Protein AF-A0A7S2M7D7-F1 (afdb_monomer_lite)

pLDDT: mean 79.47, std 11.15, range [44.72, 92.31]

Structure (mmCIF, N/CA/C/O backbone):
data_AF-A0A7S2M7D7-F1
#
_entry.id   AF-A0A7S2M7D7-F1
#
loop_
_atom_site.group_PDB
_atom_site.id
_atom_site.type_symbol
_atom_site.label_atom_id
_atom_site.label_alt_id
_atom_site.label_comp_id
_atom_site.label_asym_id
_atom_site.label_entity_id
_atom_site.label_seq_id
_atom_site.pdbx_PDB_ins_code
_atom_site.Cartn_x
_atom_site.Cartn_y
_atom_site.Cartn_z
_atom_site.occupancy
_atom_site.B_iso_or_equiv
_atom_site.auth_seq_id
_atom_site.auth_comp_id
_atom_site.auth_asym_id
_atom_site.auth_atom_id
_atom_site.pdbx_PDB_model_num
ATOM 1 N N . VAL A 1 1 ? 38.548 -6.943 -23.399 1.00 47.88 1 VAL A N 1
ATOM 2 C CA . VAL A 1 1 ? 38.109 -8.072 -22.544 1.00 47.88 1 VAL A CA 1
ATOM 3 C C . VAL A 1 1 ? 37.553 -7.541 -21.228 1.00 47.88 1 VAL A C 1
ATOM 5 O O . VAL A 1 1 ? 36.452 -7.928 -20.863 1.00 47.88 1 VAL A O 1
ATOM 8 N N . ASP A 1 2 ? 38.211 -6.555 -20.611 1.00 44.72 2 ASP A N 1
ATOM 9 C CA . ASP A 1 2 ? 37.757 -5.935 -19.353 1.00 44.72 2 ASP A CA 1
ATOM 10 C C . ASP A 1 2 ? 36.391 -5.227 -19.426 1.00 44.72 2 ASP A C 1
ATOM 12 O O . ASP A 1 2 ? 35.638 -5.237 -18.459 1.00 44.72 2 ASP A O 1
ATOM 16 N N . THR A 1 3 ? 36.000 -4.685 -20.582 1.00 47.44 3 THR A N 1
ATOM 17 C CA . THR A 1 3 ? 34.689 -4.036 -20.771 1.00 47.44 3 THR A CA 1
ATOM 18 C C . THR A 1 3 ? 33.512 -5.008 -20.895 1.00 47.44 3 THR A C 1
ATOM 20 O O . THR A 1 3 ? 32.415 -4.664 -20.474 1.00 47.44 3 THR A O 1
ATOM 23 N N . LEU A 1 4 ? 33.716 -6.225 -21.413 1.00 45.38 4 LEU A N 1
ATOM 24 C CA . LEU A 1 4 ? 32.667 -7.258 -21.497 1.00 45.38 4 LEU A CA 1
ATOM 25 C C . LEU A 1 4 ? 32.446 -7.958 -20.148 1.00 45.38 4 LEU A C 1
ATOM 27 O O . LEU A 1 4 ? 31.324 -8.333 -19.825 1.00 45.38 4 LEU A O 1
ATOM 31 N N . LEU A 1 5 ? 33.504 -8.089 -19.342 1.00 49.72 5 LEU A N 1
ATOM 32 C CA . LEU A 1 5 ? 33.406 -8.578 -17.964 1.00 49.72 5 LEU A CA 1
ATOM 33 C C . LEU A 1 5 ? 32.761 -7.535 -17.038 1.00 49.72 5 LEU A C 1
ATOM 35 O O . LEU A 1 5 ? 31.974 -7.902 -16.169 1.00 49.72 5 LEU A O 1
ATOM 39 N N . ALA A 1 6 ? 33.030 -6.242 -17.256 1.00 53.38 6 ALA A N 1
ATOM 40 C CA . ALA A 1 6 ? 32.358 -5.154 -16.543 1.00 53.38 6 ALA A CA 1
ATOM 41 C C . ALA A 1 6 ? 30.864 -5.044 -16.903 1.00 53.38 6 ALA A C 1
ATOM 43 O O . ALA A 1 6 ? 30.038 -4.813 -16.022 1.00 53.38 6 ALA A O 1
ATOM 44 N N . ASP A 1 7 ? 30.503 -5.255 -18.173 1.00 52.78 7 ASP A N 1
ATOM 45 C CA . ASP A 1 7 ? 29.106 -5.259 -18.626 1.00 52.78 7 ASP A CA 1
ATOM 46 C C . ASP A 1 7 ? 28.345 -6.500 -18.126 1.00 52.78 7 ASP A C 1
ATOM 48 O O . ASP A 1 7 ? 27.233 -6.382 -17.622 1.00 52.78 7 ASP A O 1
ATOM 52 N N . GLY A 1 8 ? 28.981 -7.679 -18.134 1.00 55.50 8 GLY A N 1
ATOM 53 C CA . GLY A 1 8 ? 28.429 -8.895 -17.524 1.00 55.50 8 GLY A CA 1
ATOM 54 C C . GLY A 1 8 ? 28.264 -8.790 -16.002 1.00 55.50 8 GLY A C 1
ATOM 55 O O . GLY A 1 8 ? 27.263 -9.251 -15.459 1.00 55.50 8 GLY A O 1
ATOM 56 N N . GLY A 1 9 ? 29.200 -8.126 -15.315 1.00 58.94 9 GLY A N 1
ATOM 57 C CA . GLY A 1 9 ? 29.095 -7.821 -13.886 1.00 58.94 9 GLY A CA 1
ATOM 58 C C . GLY A 1 9 ? 27.956 -6.850 -13.572 1.00 58.94 9 GLY A C 1
ATOM 59 O O . GLY A 1 9 ? 27.223 -7.060 -12.609 1.00 58.94 9 GLY A O 1
ATOM 60 N N . ASN A 1 10 ? 27.749 -5.836 -14.415 1.00 59.16 10 ASN A N 1
ATOM 61 C CA . ASN A 1 10 ? 26.610 -4.924 -14.301 1.00 59.16 10 ASN A CA 1
ATOM 62 C C . ASN A 1 10 ? 25.279 -5.603 -14.627 1.00 59.16 10 ASN A C 1
ATOM 64 O O . ASN A 1 10 ? 24.283 -5.289 -13.984 1.00 59.16 10 ASN A O 1
ATOM 68 N N . LEU A 1 11 ? 25.246 -6.538 -15.579 1.00 59.62 11 LEU A N 1
ATOM 69 C CA . LEU A 1 11 ? 24.042 -7.295 -15.915 1.00 59.62 11 LEU A CA 1
ATOM 70 C C . LEU A 1 11 ? 23.652 -8.246 -14.776 1.00 59.62 11 LEU A C 1
ATOM 72 O O . LEU A 1 11 ? 22.500 -8.246 -14.359 1.00 59.62 11 LEU A O 1
ATOM 76 N N . ALA A 1 12 ? 24.619 -8.972 -14.207 1.00 61.66 12 ALA A N 1
ATOM 77 C CA . ALA A 1 12 ? 24.399 -9.821 -13.037 1.00 61.66 12 ALA A CA 1
ATOM 78 C C . ALA A 1 12 ? 24.019 -8.998 -11.792 1.00 61.66 12 ALA A C 1
ATOM 80 O O . ALA A 1 12 ? 23.155 -9.401 -11.016 1.00 61.66 12 ALA A O 1
ATOM 81 N N . ALA A 1 13 ? 24.613 -7.813 -11.609 1.00 65.06 13 ALA A N 1
ATOM 82 C CA . ALA A 1 13 ? 24.231 -6.889 -10.542 1.00 65.06 13 ALA A CA 1
ATOM 83 C C . ALA A 1 13 ? 22.829 -6.295 -10.761 1.00 65.06 13 ALA A C 1
ATOM 85 O O . ALA A 1 13 ? 22.082 -6.128 -9.798 1.00 65.06 13 ALA A O 1
ATOM 86 N N . ALA A 1 14 ? 22.451 -6.006 -12.008 1.00 64.62 14 ALA A N 1
ATOM 87 C CA . ALA A 1 14 ? 21.115 -5.542 -12.367 1.00 64.62 14 ALA A CA 1
ATOM 88 C C . ALA A 1 14 ? 20.066 -6.649 -12.193 1.00 64.62 14 ALA A C 1
ATOM 90 O O . ALA A 1 14 ? 18.984 -6.370 -11.689 1.00 64.62 14 ALA A O 1
ATOM 91 N N . GLU A 1 15 ? 20.390 -7.898 -12.531 1.00 69.38 15 GLU A N 1
ATOM 92 C CA . GLU A 1 15 ? 19.536 -9.072 -12.325 1.00 69.38 15 GLU A CA 1
ATOM 93 C C . GLU A 1 15 ? 19.357 -9.382 -10.831 1.00 69.38 15 GLU A C 1
ATOM 95 O O . GLU A 1 15 ? 18.232 -9.534 -10.359 1.00 69.38 15 GLU A O 1
ATOM 100 N N . ALA A 1 16 ? 20.441 -9.361 -10.049 1.00 72.25 16 ALA A N 1
ATOM 101 C CA . ALA A 1 16 ? 20.382 -9.505 -8.594 1.00 72.25 16 ALA A CA 1
ATOM 102 C C . ALA A 1 16 ? 19.630 -8.340 -7.924 1.00 72.25 16 ALA A C 1
ATOM 104 O O . ALA A 1 16 ? 18.893 -8.541 -6.955 1.00 72.25 16 ALA A O 1
ATOM 105 N N . GLY A 1 17 ? 19.795 -7.121 -8.446 1.00 70.75 17 GLY A N 1
ATOM 106 C CA . GLY A 1 17 ? 19.044 -5.939 -8.034 1.00 70.75 17 GLY A CA 1
ATOM 107 C C . GLY A 1 17 ? 17.554 -6.083 -8.333 1.00 70.75 17 GLY A C 1
ATOM 108 O O . GLY A 1 17 ? 16.736 -5.841 -7.452 1.00 70.75 17 GLY A O 1
ATOM 109 N N . LEU A 1 18 ? 17.197 -6.552 -9.530 1.00 71.94 18 LEU A N 1
ATOM 110 C CA . LEU A 1 18 ? 15.814 -6.789 -9.933 1.00 71.94 18 LEU A CA 1
ATOM 111 C C . LEU A 1 18 ? 15.164 -7.881 -9.079 1.00 71.94 18 LEU A C 1
ATOM 113 O O . LEU A 1 18 ? 14.076 -7.662 -8.556 1.00 71.94 18 LEU A O 1
ATOM 117 N N . HIS A 1 19 ? 15.852 -9.004 -8.861 1.00 76.88 19 HIS A N 1
ATOM 118 C CA . HIS A 1 19 ? 15.374 -10.083 -7.998 1.00 76.88 19 HIS A CA 1
ATOM 119 C C . HIS A 1 19 ? 15.136 -9.598 -6.562 1.00 76.88 19 HIS A C 1
ATOM 121 O O . HIS A 1 19 ? 14.099 -9.888 -5.974 1.00 76.88 19 HIS A O 1
ATOM 127 N N . ARG A 1 20 ? 16.047 -8.789 -6.002 1.00 72.06 20 ARG A N 1
ATOM 128 C CA . ARG A 1 20 ? 15.847 -8.155 -4.687 1.00 72.06 20 ARG A CA 1
ATOM 129 C C . ARG A 1 20 ? 14.630 -7.244 -4.652 1.00 72.06 20 ARG A C 1
ATOM 131 O O . ARG A 1 20 ? 13.932 -7.228 -3.648 1.00 72.06 20 ARG A O 1
ATOM 138 N N . VAL A 1 21 ? 14.385 -6.486 -5.716 1.00 75.25 21 VAL A N 1
ATOM 139 C CA . VAL A 1 21 ? 13.236 -5.577 -5.779 1.00 75.25 21 VAL A CA 1
ATOM 140 C C . VAL A 1 21 ? 11.927 -6.361 -5.907 1.00 75.25 21 VAL A C 1
ATOM 142 O O . VAL A 1 21 ? 10.942 -5.979 -5.286 1.00 75.25 21 VAL A O 1
ATOM 145 N N . VAL A 1 22 ? 11.916 -7.464 -6.662 1.00 77.81 22 VAL A N 1
ATOM 146 C CA . VAL A 1 22 ? 10.760 -8.372 -6.750 1.00 77.81 22 VAL A CA 1
ATOM 147 C C . VAL A 1 22 ? 10.470 -9.000 -5.388 1.00 77.81 22 VAL A C 1
ATOM 149 O O . VAL A 1 22 ? 9.357 -8.869 -4.901 1.00 77.81 22 VAL A O 1
ATOM 152 N N . LEU A 1 23 ? 11.483 -9.552 -4.715 1.00 78.81 23 LEU A N 1
ATOM 153 C CA . LEU A 1 23 ? 11.317 -10.090 -3.361 1.00 78.81 23 LEU A CA 1
ATOM 154 C C . LEU A 1 23 ? 10.808 -9.034 -2.370 1.00 78.81 23 LEU A C 1
ATOM 156 O O . LEU A 1 23 ? 9.937 -9.316 -1.557 1.00 78.81 23 LEU A O 1
ATOM 160 N N . LEU A 1 24 ? 11.331 -7.807 -2.448 1.00 76.75 24 LEU A N 1
ATOM 161 C CA . LEU A 1 24 ? 10.882 -6.701 -1.605 1.00 76.75 24 LEU A CA 1
ATOM 162 C C . LEU A 1 24 ? 9.413 -6.342 -1.878 1.00 76.75 24 LEU A C 1
ATOM 164 O O . LEU A 1 24 ? 8.687 -6.012 -0.947 1.00 76.75 24 LEU A O 1
ATOM 168 N N . LYS A 1 25 ? 8.981 -6.390 -3.145 1.00 78.19 25 LYS A N 1
ATOM 169 C CA . LYS A 1 25 ? 7.589 -6.155 -3.540 1.00 78.19 25 LYS A CA 1
ATOM 170 C C . LYS A 1 25 ? 6.673 -7.224 -2.957 1.00 78.19 25 LYS A C 1
ATOM 172 O O . LYS A 1 25 ? 5.670 -6.849 -2.362 1.00 78.19 25 LYS A O 1
ATOM 177 N N . ASP A 1 26 ? 7.043 -8.495 -3.091 1.00 82.94 26 ASP A N 1
ATOM 178 C CA . ASP A 1 26 ? 6.250 -9.622 -2.595 1.00 82.94 26 ASP A CA 1
ATOM 179 C C . ASP A 1 26 ? 6.092 -9.540 -1.071 1.00 82.94 26 ASP A C 1
ATOM 181 O O . ASP A 1 26 ? 4.972 -9.511 -0.575 1.00 82.94 26 ASP A O 1
ATOM 185 N N . SER A 1 27 ? 7.189 -9.335 -0.329 1.00 81.25 27 SER A N 1
ATOM 186 C CA . SER A 1 27 ? 7.119 -9.146 1.129 1.00 81.25 27 SER A CA 1
ATOM 187 C C . SER A 1 27 ? 6.284 -7.932 1.542 1.00 81.25 27 SER A C 1
ATOM 189 O O . SER A 1 27 ? 5.636 -7.953 2.583 1.00 81.25 27 SER A O 1
ATOM 191 N N . LEU A 1 28 ? 6.298 -6.857 0.750 1.00 78.50 28 LEU A N 1
ATOM 192 C CA . LEU A 1 28 ? 5.509 -5.664 1.045 1.00 78.50 28 LEU A CA 1
ATOM 193 C C . LEU A 1 28 ? 4.019 -5.867 0.736 1.00 78.50 28 LEU A C 1
ATOM 195 O O . LEU A 1 28 ? 3.177 -5.275 1.403 1.00 78.50 28 LEU A O 1
ATOM 199 N N . SER A 1 29 ? 3.695 -6.697 -0.257 1.00 81.50 29 SER A N 1
ATOM 200 C CA . SER A 1 29 ? 2.324 -7.122 -0.543 1.00 81.50 29 SER A CA 1
ATOM 201 C C . SER A 1 29 ? 1.786 -8.049 0.544 1.00 81.50 29 SER A C 1
ATOM 203 O O . SER A 1 29 ? 0.661 -7.849 0.987 1.00 81.50 29 SER A O 1
ATOM 205 N N . ASP A 1 30 ? 2.592 -8.994 1.028 1.00 85.44 30 ASP A N 1
ATOM 206 C CA . ASP A 1 30 ? 2.214 -9.848 2.160 1.00 85.44 30 ASP A CA 1
ATOM 207 C C . ASP A 1 30 ? 1.968 -9.006 3.422 1.00 85.44 30 ASP A C 1
ATOM 209 O O . ASP A 1 30 ? 0.951 -9.159 4.093 1.00 85.44 30 ASP A O 1
ATOM 213 N N . PHE A 1 31 ? 2.840 -8.030 3.690 1.00 81.69 31 PHE A N 1
ATOM 214 C CA . PHE A 1 31 ? 2.673 -7.089 4.798 1.00 81.69 31 PHE A CA 1
ATOM 215 C C . PHE A 1 31 ? 1.422 -6.202 4.663 1.00 81.69 31 PHE A C 1
ATOM 217 O O . PHE A 1 31 ? 0.767 -5.902 5.659 1.00 81.69 31 PHE A O 1
ATOM 224 N N . GLU A 1 32 ? 1.066 -5.777 3.445 1.00 81.50 32 GLU A N 1
ATOM 225 C CA . GLU A 1 32 ? -0.179 -5.037 3.188 1.00 81.50 32 GLU A CA 1
ATOM 226 C C . GLU A 1 32 ? -1.409 -5.879 3.549 1.00 81.50 32 GLU A C 1
ATOM 228 O O . GLU A 1 32 ? -2.330 -5.360 4.182 1.00 81.50 32 GLU A O 1
ATOM 233 N N . LEU A 1 33 ? -1.415 -7.161 3.168 1.00 87.31 33 LEU A N 1
ATOM 234 C CA . LEU A 1 33 ? -2.498 -8.088 3.500 1.00 87.31 33 LEU A CA 1
A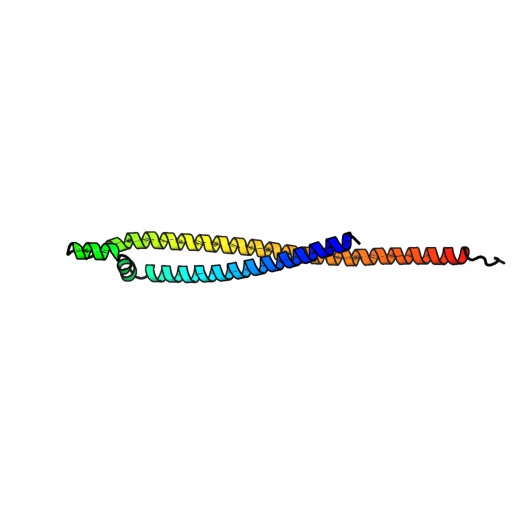TOM 235 C C . LEU A 1 33 ? -2.607 -8.283 5.014 1.00 87.31 33 LEU A C 1
ATOM 237 O O . LEU A 1 33 ? -3.695 -8.142 5.564 1.00 87.31 33 LEU A O 1
ATOM 241 N N . GLU A 1 34 ? -1.482 -8.511 5.695 1.00 88.19 34 GLU A N 1
ATOM 242 C CA . GLU A 1 34 ? -1.455 -8.662 7.154 1.00 88.19 34 GLU A CA 1
ATOM 243 C C . GLU A 1 34 ? -1.965 -7.412 7.886 1.00 88.19 34 GLU A C 1
ATOM 245 O O . GLU A 1 34 ? -2.749 -7.531 8.828 1.00 88.19 34 GLU A O 1
ATOM 250 N N . ILE A 1 35 ? -1.561 -6.205 7.463 1.00 85.50 35 ILE A N 1
ATOM 251 C CA . ILE A 1 35 ? -2.076 -4.960 8.057 1.00 85.50 35 ILE A CA 1
ATOM 252 C C . ILE A 1 35 ? -3.572 -4.816 7.794 1.00 85.50 35 ILE A C 1
ATOM 254 O O . ILE A 1 35 ? -4.298 -4.411 8.699 1.00 85.50 35 ILE A O 1
ATOM 258 N N . SER A 1 36 ? -4.033 -5.128 6.581 1.00 87.38 36 SER A N 1
ATOM 259 C CA . SER A 1 36 ? -5.455 -5.046 6.244 1.00 87.38 36 SER A CA 1
ATOM 260 C C . SER A 1 36 ? -6.285 -5.980 7.125 1.00 87.38 36 SER A C 1
ATOM 262 O O . SER A 1 36 ? -7.290 -5.552 7.686 1.00 87.38 36 SER A O 1
ATOM 264 N N . ASP A 1 37 ? -5.833 -7.221 7.312 1.00 90.06 37 ASP A N 1
ATOM 265 C CA . ASP A 1 37 ? -6.494 -8.191 8.187 1.00 90.06 37 ASP A CA 1
ATOM 266 C C . ASP A 1 37 ? -6.508 -7.711 9.648 1.00 90.06 37 ASP A C 1
ATOM 268 O O . ASP A 1 37 ? -7.512 -7.850 10.348 1.00 90.06 37 ASP A O 1
ATOM 272 N N . LEU A 1 38 ? -5.407 -7.116 10.116 1.00 88.00 38 LEU A N 1
ATOM 273 C CA . LEU A 1 38 ? -5.298 -6.558 11.464 1.00 88.00 38 LEU A CA 1
ATOM 274 C C . LEU A 1 38 ? -6.265 -5.377 11.652 1.00 88.00 38 LEU A C 1
ATOM 276 O O . LEU A 1 38 ? -6.966 -5.313 12.663 1.00 88.00 38 LEU A O 1
ATOM 280 N N . MET A 1 39 ? -6.343 -4.468 10.678 1.00 89.50 39 MET A N 1
ATOM 281 C CA . MET A 1 39 ? -7.291 -3.351 10.696 1.00 89.50 39 MET A CA 1
ATOM 282 C C . MET A 1 39 ? -8.738 -3.844 10.763 1.00 89.50 39 MET A C 1
ATOM 284 O O . MET A 1 39 ? -9.496 -3.367 11.606 1.00 89.50 39 MET A O 1
ATOM 288 N N . ASP A 1 40 ? -9.095 -4.856 9.969 1.00 90.75 40 ASP A N 1
ATOM 289 C CA . ASP A 1 40 ? -10.426 -5.469 10.002 1.00 90.75 40 ASP A CA 1
ATOM 290 C C . ASP A 1 40 ? -10.736 -6.096 11.371 1.00 90.75 40 ASP A C 1
ATOM 292 O O . ASP A 1 40 ? -11.870 -6.032 11.849 1.00 90.75 40 ASP A O 1
ATOM 296 N N . MET A 1 41 ? -9.746 -6.705 12.030 1.00 89.12 41 MET A N 1
ATOM 297 C CA . MET A 1 41 ? -9.918 -7.241 13.384 1.00 89.12 41 MET A CA 1
ATOM 298 C C . MET A 1 41 ? -10.122 -6.134 14.421 1.00 89.12 41 MET A C 1
ATOM 300 O O . MET A 1 41 ? -11.001 -6.274 15.269 1.00 89.12 41 MET A O 1
ATOM 304 N N . ILE A 1 42 ? -9.351 -5.043 14.356 1.00 88.56 42 ILE A N 1
ATOM 305 C CA . ILE A 1 42 ? -9.531 -3.889 15.252 1.00 88.56 42 ILE A CA 1
ATOM 306 C C . ILE A 1 42 ? -10.910 -3.264 15.043 1.00 88.56 42 ILE A C 1
ATOM 308 O O . ILE A 1 42 ? -11.588 -2.966 16.023 1.00 88.56 42 ILE A O 1
ATOM 312 N N . GLN A 1 43 ? -11.355 -3.126 13.792 1.00 91.62 43 GLN A N 1
ATOM 313 C CA . GLN A 1 43 ? -12.671 -2.577 13.479 1.00 91.62 43 GLN A CA 1
ATOM 314 C C . GLN A 1 43 ? -13.793 -3.424 14.089 1.00 91.62 43 GLN A C 1
ATOM 316 O O . 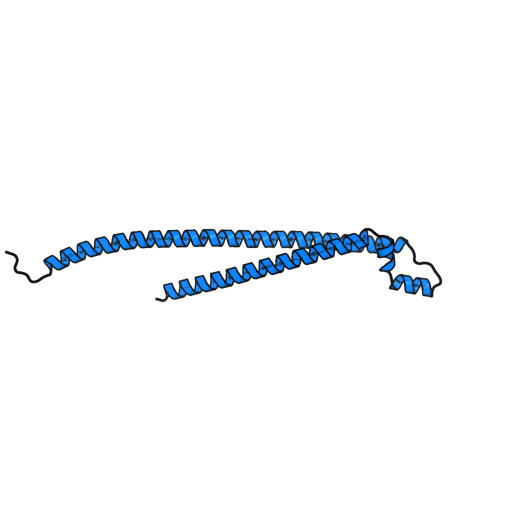GLN A 1 43 ? -14.691 -2.885 14.722 1.00 91.62 43 GLN A O 1
ATOM 321 N N . ARG A 1 44 ? -13.703 -4.757 14.001 1.00 91.44 44 ARG A N 1
ATOM 322 C CA . ARG A 1 44 ? -14.691 -5.654 14.629 1.00 91.44 44 ARG A CA 1
ATOM 323 C C . ARG A 1 44 ? -14.781 -5.484 16.144 1.00 91.44 44 ARG A C 1
ATOM 325 O O . ARG A 1 44 ? -15.868 -5.609 16.692 1.00 91.44 44 ARG A O 1
ATOM 332 N N . VAL A 1 45 ? -13.651 -5.234 16.808 1.00 89.75 45 VAL A N 1
ATOM 333 C CA . VAL A 1 45 ? -13.619 -4.978 18.256 1.00 89.75 45 VAL A CA 1
ATOM 334 C C . VAL A 1 45 ? -14.226 -3.611 18.575 1.00 89.75 45 VAL A C 1
ATOM 336 O O . VAL A 1 45 ? -14.994 -3.507 19.525 1.00 89.75 45 VAL A O 1
ATOM 339 N N . LEU A 1 46 ? -13.926 -2.585 17.771 1.00 90.19 46 LEU A N 1
ATOM 340 C CA . LEU A 1 46 ? -14.524 -1.250 17.896 1.00 90.19 46 LEU A CA 1
ATOM 341 C C . LEU A 1 46 ? -16.048 -1.262 17.686 1.00 90.19 46 LEU A C 1
ATOM 343 O O . LEU A 1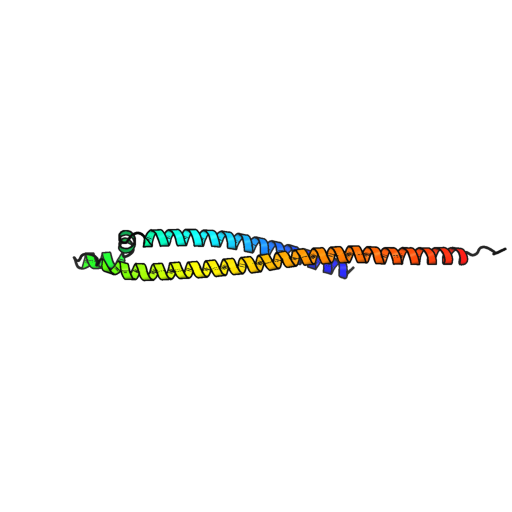 46 ? -16.753 -0.477 18.308 1.00 90.19 46 LEU A O 1
ATOM 347 N N . ASP A 1 47 ? -16.572 -2.174 16.864 1.00 90.94 47 ASP A N 1
ATOM 348 C CA . ASP A 1 47 ? -18.011 -2.272 16.587 1.00 90.94 47 ASP A CA 1
ATOM 349 C C . ASP A 1 47 ? -18.839 -2.818 17.782 1.00 90.94 47 ASP A C 1
ATOM 351 O O . ASP A 1 47 ? -20.072 -2.757 17.751 1.00 90.94 47 ASP A O 1
ATOM 355 N N . SER A 1 48 ? -18.200 -3.367 18.828 1.00 91.00 48 SER A N 1
ATOM 356 C CA . SER A 1 48 ? -18.865 -3.979 19.991 1.00 91.00 48 SER A CA 1
ATOM 357 C C . SER A 1 48 ? -18.363 -3.390 21.312 1.00 91.00 48 SER A C 1
ATOM 359 O O . SER A 1 48 ? -17.287 -3.730 21.804 1.00 91.00 48 SER A O 1
ATOM 361 N N . GLU A 1 49 ? -19.203 -2.579 21.965 1.00 85.62 49 GLU A N 1
ATOM 362 C CA . GLU A 1 49 ? -18.949 -2.078 23.329 1.00 85.62 49 GLU A CA 1
ATOM 363 C C . GLU A 1 49 ? -18.674 -3.221 24.322 1.00 85.62 49 GLU A C 1
ATOM 365 O O . GLU A 1 49 ? -17.820 -3.113 25.203 1.00 85.62 49 GLU A O 1
ATOM 370 N N . GLN A 1 50 ? -19.369 -4.352 24.159 1.00 86.38 50 GLN A N 1
ATOM 371 C CA . GLN A 1 50 ? -19.203 -5.538 24.998 1.00 86.38 50 GLN A CA 1
ATOM 372 C C . GLN A 1 50 ? -17.799 -6.145 24.847 1.00 86.38 50 GLN A C 1
ATOM 374 O O . GLN A 1 50 ? -17.187 -6.513 25.849 1.00 86.38 50 GLN A O 1
ATOM 379 N N . ASP A 1 51 ? -17.277 -6.207 23.620 1.00 89.00 51 ASP A N 1
ATOM 380 C CA . ASP A 1 51 ? -15.953 -6.769 23.336 1.00 89.00 51 ASP A CA 1
ATOM 381 C C . ASP A 1 51 ? -14.864 -5.866 23.926 1.00 89.00 51 ASP A C 1
ATOM 383 O O . ASP A 1 51 ? -13.913 -6.356 24.535 1.00 89.00 51 ASP A O 1
ATOM 387 N N . MET A 1 52 ? -15.037 -4.542 23.832 1.00 88.56 52 MET A N 1
ATOM 388 C CA . MET A 1 52 ? -14.131 -3.570 24.451 1.00 88.56 52 MET A CA 1
ATOM 389 C C . MET A 1 52 ? -14.102 -3.689 25.978 1.00 88.56 52 MET A C 1
ATOM 391 O O . MET A 1 52 ? -13.030 -3.646 26.586 1.00 88.56 52 MET A O 1
ATOM 395 N N . LEU A 1 53 ? -15.258 -3.894 26.613 1.00 86.19 53 LEU A N 1
ATOM 396 C CA . LEU A 1 53 ? -15.333 -4.120 28.058 1.00 86.19 53 LEU A CA 1
ATOM 397 C C . LEU A 1 53 ? -14.697 -5.452 28.471 1.00 86.19 53 LEU A C 1
ATOM 399 O O . LEU A 1 53 ? -14.059 -5.527 29.523 1.00 86.19 53 LEU A O 1
ATOM 403 N N . ASP A 1 54 ? -14.821 -6.492 27.648 1.00 87.06 54 ASP A N 1
ATOM 404 C CA . ASP A 1 54 ? -14.219 -7.798 27.918 1.00 87.06 54 ASP A CA 1
ATOM 405 C C . ASP A 1 54 ? -12.681 -7.777 27.821 1.00 87.06 54 ASP A C 1
ATOM 407 O O . ASP A 1 54 ? -12.013 -8.565 28.501 1.00 87.06 54 ASP A O 1
ATOM 411 N N . LEU A 1 55 ? -12.092 -6.829 27.078 1.00 85.56 55 LEU A N 1
ATOM 412 C CA . LEU A 1 55 ? -10.640 -6.592 27.077 1.00 85.56 55 LEU A CA 1
ATOM 413 C C . LEU A 1 55 ? -10.115 -6.088 28.432 1.00 85.56 55 LEU A C 1
ATOM 415 O O . LEU A 1 55 ? -8.943 -6.298 28.763 1.00 85.56 55 LEU A O 1
ATOM 419 N N . LEU A 1 56 ? -10.962 -5.462 29.254 1.00 85.88 56 LEU A N 1
ATOM 420 C CA . LEU A 1 56 ? -10.594 -4.867 30.543 1.00 85.88 56 LEU A CA 1
ATOM 421 C C . LEU A 1 56 ? -10.492 -5.904 31.677 1.00 85.88 56 LEU A C 1
ATOM 423 O O . LEU A 1 56 ? -11.026 -5.728 32.775 1.00 85.88 56 LEU A O 1
ATOM 427 N N . LEU A 1 57 ? -9.730 -6.975 31.452 1.00 86.31 57 LEU A N 1
ATOM 428 C CA . LEU A 1 57 ? -9.551 -8.088 32.394 1.00 86.31 57 LEU A CA 1
ATOM 429 C C . LEU A 1 57 ? -9.004 -7.637 33.759 1.00 86.31 57 LEU A C 1
ATOM 431 O O . LEU A 1 57 ? -9.447 -8.115 34.805 1.00 86.31 57 LEU A O 1
ATOM 435 N N . ALA A 1 58 ? -8.060 -6.691 33.762 1.00 85.12 58 ALA A N 1
ATOM 436 C CA . ALA A 1 58 ? -7.472 -6.165 34.993 1.00 85.12 58 ALA A CA 1
ATOM 437 C C . ALA A 1 58 ? -8.469 -5.310 35.792 1.00 85.12 58 ALA A C 1
ATOM 439 O O . ALA A 1 58 ? -8.576 -5.470 37.009 1.00 85.12 58 ALA A O 1
ATOM 440 N N . ALA A 1 59 ? -9.219 -4.430 35.121 1.00 84.56 59 ALA A N 1
ATOM 441 C CA . ALA A 1 59 ? -10.230 -3.598 35.770 1.00 84.56 59 ALA A CA 1
ATOM 442 C C . ALA A 1 59 ? -11.391 -4.453 36.295 1.00 84.56 59 ALA A C 1
ATOM 444 O O . ALA A 1 59 ? -11.853 -4.244 37.416 1.00 84.56 59 ALA A O 1
ATOM 445 N N . ARG A 1 60 ? -11.787 -5.488 35.545 1.00 86.00 60 ARG A N 1
ATOM 446 C CA . ARG A 1 60 ? -12.786 -6.472 35.973 1.00 86.00 60 ARG A CA 1
ATOM 447 C C . ARG A 1 60 ? -12.355 -7.212 37.236 1.00 86.00 60 ARG A C 1
ATOM 449 O O . ARG A 1 60 ? -13.116 -7.249 38.198 1.00 86.00 60 ARG A O 1
ATOM 456 N N . ALA A 1 61 ? -11.128 -7.731 37.274 1.00 85.69 61 ALA A N 1
ATOM 457 C CA . ALA A 1 61 ? -10.597 -8.400 38.462 1.00 85.69 61 ALA A CA 1
ATOM 458 C C . ALA A 1 61 ? -10.557 -7.466 39.689 1.00 85.69 61 ALA A C 1
ATOM 460 O O . ALA A 1 61 ? -10.819 -7.890 40.814 1.00 85.69 61 ALA A O 1
ATOM 461 N N . GLN A 1 62 ? -10.261 -6.179 39.483 1.00 85.00 62 GLN A N 1
ATOM 462 C CA . GLN A 1 62 ? -10.271 -5.184 40.556 1.00 85.00 62 GLN A CA 1
ATOM 463 C C . GLN A 1 62 ? -11.679 -4.807 41.030 1.00 85.00 62 GLN A C 1
ATOM 465 O O . GLN A 1 62 ? -11.853 -4.563 42.224 1.00 85.00 62 GLN A O 1
ATOM 470 N N . ALA A 1 63 ? -12.661 -4.737 40.132 1.00 84.50 63 ALA A N 1
ATOM 471 C CA . ALA A 1 63 ? -14.056 -4.485 40.482 1.00 84.50 63 ALA A CA 1
ATOM 472 C C . ALA A 1 63 ? -14.634 -5.666 41.279 1.00 84.50 63 ALA A C 1
ATOM 474 O O . ALA A 1 63 ? -15.206 -5.471 42.352 1.00 84.50 63 ALA A O 1
ATOM 475 N N . GLU A 1 64 ? -14.359 -6.899 40.837 1.00 85.44 64 GLU A N 1
ATOM 476 C CA . GLU A 1 64 ? -14.740 -8.126 41.547 1.00 85.44 64 GLU A CA 1
ATOM 477 C C . GLU A 1 64 ? -14.118 -8.187 42.954 1.00 85.44 64 GLU A C 1
ATOM 479 O O . GLU A 1 64 ? -14.814 -8.501 43.920 1.00 85.44 64 GLU A O 1
ATOM 484 N N . ALA A 1 65 ? -12.845 -7.801 43.108 1.00 87.38 65 ALA A N 1
ATOM 485 C CA . ALA A 1 65 ? -12.182 -7.734 44.415 1.00 87.38 65 ALA A CA 1
ATOM 486 C C . ALA A 1 65 ? -12.790 -6.683 45.368 1.00 87.38 65 ALA A C 1
ATOM 488 O O . ALA A 1 65 ? -12.687 -6.830 46.587 1.00 87.38 65 ALA A O 1
ATOM 489 N N . ARG A 1 66 ? -13.420 -5.631 44.830 1.00 86.44 66 ARG A N 1
ATOM 490 C CA . ARG A 1 66 ? -14.119 -4.584 45.598 1.00 86.44 66 ARG A CA 1
ATOM 491 C C . ARG A 1 66 ? -15.609 -4.882 45.807 1.00 86.44 66 ARG A C 1
ATOM 493 O O . ARG A 1 66 ? -16.256 -4.178 46.576 1.00 86.44 66 ARG A O 1
ATOM 500 N N . GLY A 1 67 ? -16.147 -5.927 45.172 1.00 84.00 67 GLY A N 1
ATOM 501 C CA . GLY A 1 67 ? -17.580 -6.236 45.177 1.00 84.00 67 GLY A CA 1
ATOM 502 C C . GLY A 1 67 ? -18.421 -5.274 44.328 1.00 84.00 67 GLY A C 1
ATOM 503 O O . GLY A 1 67 ? -19.634 -5.190 44.515 1.00 84.00 67 GLY A O 1
ATOM 504 N N . GLU A 1 68 ? -17.788 -4.545 43.411 1.00 85.31 68 GLU A N 1
ATOM 505 C CA . GLU A 1 68 ? -18.415 -3.554 42.537 1.00 85.31 68 GLU A CA 1
ATOM 506 C C . GLU A 1 68 ? -18.593 -4.117 41.119 1.00 85.31 68 GLU A C 1
ATOM 508 O O . GLU A 1 68 ? -17.931 -5.075 40.713 1.00 85.31 68 GLU A O 1
ATOM 513 N N . ARG A 1 69 ? -19.519 -3.535 40.348 1.00 77.81 69 ARG A N 1
ATOM 514 C CA . ARG A 1 69 ? -19.649 -3.840 38.915 1.00 77.81 69 ARG A CA 1
ATOM 515 C C . ARG A 1 69 ? -18.624 -3.024 38.132 1.00 77.81 69 ARG A C 1
ATOM 517 O O . ARG A 1 69 ? -18.311 -1.908 38.532 1.00 77.81 69 ARG A O 1
ATOM 524 N N . LEU A 1 70 ? -18.130 -3.584 37.026 1.00 80.25 70 LEU A N 1
ATOM 525 C CA . LEU A 1 70 ? -17.239 -2.870 36.113 1.00 80.25 70 LEU A CA 1
ATOM 526 C C . LEU A 1 70 ? -17.929 -1.589 35.630 1.00 80.25 70 LEU A C 1
ATOM 528 O O . LEU A 1 70 ? -19.085 -1.634 35.203 1.00 80.25 70 LEU A O 1
ATOM 532 N N . ASP A 1 71 ? -17.217 -0.469 35.714 1.00 80.88 71 ASP A N 1
ATOM 533 C CA . ASP A 1 71 ? -17.688 0.796 35.168 1.00 80.88 71 ASP A CA 1
ATOM 534 C C . ASP A 1 71 ? -17.739 0.694 33.644 1.00 80.88 71 ASP A C 1
ATOM 536 O O . ASP A 1 71 ? -16.727 0.464 32.980 1.00 80.88 71 ASP A O 1
ATOM 540 N N . THR A 1 72 ? -18.944 0.830 33.097 1.00 78.38 72 THR A N 1
ATOM 541 C CA . THR A 1 72 ? -19.186 0.730 31.661 1.00 78.38 72 THR A CA 1
ATOM 542 C C . THR A 1 72 ? -18.520 1.885 30.918 1.00 78.38 72 THR A C 1
ATOM 544 O O . THR A 1 72 ? -18.153 1.697 29.774 1.00 78.38 72 THR A O 1
ATOM 547 N N . SER A 1 73 ? -18.263 3.036 31.550 1.00 82.06 73 SER A N 1
ATOM 548 C CA . SER A 1 73 ? -17.592 4.180 30.903 1.00 82.06 73 SER A CA 1
ATOM 549 C C . SER A 1 73 ? -16.109 3.956 30.579 1.00 82.06 73 SER A C 1
ATOM 551 O O . SER A 1 73 ? -15.507 4.747 29.861 1.00 82.06 73 SER A O 1
ATOM 553 N N . LEU A 1 74 ? -15.505 2.865 31.065 1.00 80.62 74 LEU A N 1
ATOM 554 C CA . LEU A 1 74 ? -14.120 2.519 30.736 1.00 80.62 74 LEU A CA 1
ATOM 555 C C . LEU A 1 74 ? -13.944 2.088 29.269 1.00 80.62 74 LEU A C 1
ATOM 557 O O . LEU A 1 74 ? -12.809 2.060 28.792 1.00 80.62 74 LEU A O 1
ATOM 561 N N . HIS A 1 75 ? -15.027 1.751 28.554 1.00 84.56 75 HIS A N 1
ATOM 562 C CA . HIS A 1 75 ? -14.933 1.427 27.128 1.00 84.56 75 HIS A CA 1
ATOM 563 C C . HIS A 1 75 ? -14.523 2.640 26.281 1.00 84.56 75 HIS A C 1
ATOM 565 O O . HIS A 1 75 ? -13.734 2.449 25.365 1.00 84.56 75 HIS A O 1
ATOM 571 N N . ASP A 1 76 ? -14.933 3.865 26.637 1.00 86.00 76 ASP A N 1
ATOM 572 C CA . ASP A 1 76 ? -14.586 5.105 25.920 1.00 86.00 76 ASP A CA 1
ATOM 573 C C . ASP A 1 76 ? -13.059 5.304 25.794 1.00 86.00 76 ASP A C 1
ATOM 575 O O . ASP A 1 76 ? -12.545 5.774 24.777 1.00 86.00 76 ASP A O 1
ATOM 579 N N . GLU A 1 77 ? -12.297 4.951 26.838 1.00 84.81 77 GLU A N 1
ATOM 580 C CA . GLU A 1 77 ? -10.832 5.063 26.823 1.00 84.81 77 GLU A CA 1
ATOM 581 C C . GLU A 1 77 ? -10.203 4.014 25.894 1.00 84.81 77 GLU A C 1
ATOM 583 O O . GLU A 1 77 ? -9.267 4.316 25.146 1.00 84.81 77 GLU A O 1
ATOM 588 N N . VAL A 1 78 ? -10.739 2.790 25.917 1.0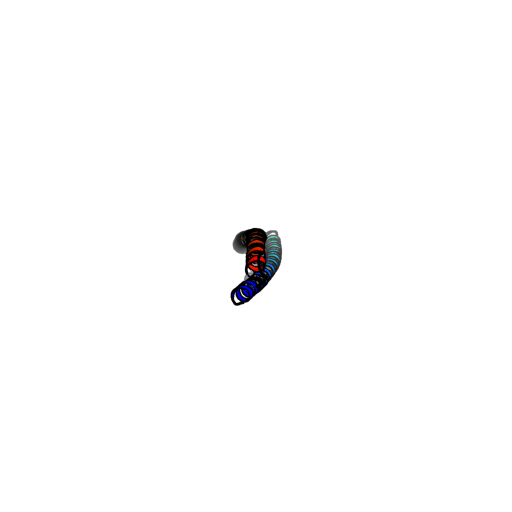0 87.00 78 VAL A N 1
ATOM 589 C CA . VAL A 1 78 ? -10.307 1.695 25.038 1.00 87.00 78 VAL A CA 1
ATOM 590 C C . VAL A 1 78 ? -10.634 2.019 23.582 1.00 87.00 78 VAL A C 1
ATOM 592 O O . VAL A 1 78 ? -9.773 1.840 22.722 1.00 87.00 78 VAL A O 1
ATOM 595 N N . GLU A 1 79 ? -11.827 2.550 23.318 1.00 89.88 79 GLU A N 1
ATOM 596 C CA . GLU A 1 79 ? -12.276 3.007 22.003 1.00 89.88 79 GLU A CA 1
ATOM 597 C C . GLU A 1 79 ? -11.311 4.055 21.444 1.00 89.88 79 GLU A C 1
ATOM 599 O O . GLU A 1 79 ? -10.725 3.850 20.382 1.00 89.88 79 GLU A O 1
ATOM 604 N N . LEU A 1 80 ? -11.030 5.119 22.206 1.00 91.81 80 LEU A N 1
ATOM 605 C CA . LEU A 1 80 ? -10.115 6.180 21.782 1.00 91.81 80 LEU A CA 1
ATOM 606 C C . LEU A 1 80 ? -8.705 5.653 21.466 1.00 91.81 80 LEU A C 1
ATOM 608 O O . LEU A 1 80 ? -8.067 6.097 20.504 1.00 91.81 80 LEU A O 1
ATOM 612 N N . MET A 1 81 ? -8.189 4.718 22.271 1.00 89.75 81 MET A N 1
ATOM 613 C CA . MET A 1 81 ? -6.894 4.089 22.004 1.00 89.75 81 MET A CA 1
ATOM 614 C C . MET A 1 81 ? -6.932 3.249 20.725 1.00 89.75 81 MET A C 1
ATOM 616 O O . MET A 1 81 ? -6.042 3.389 19.881 1.00 89.75 81 MET A O 1
ATOM 620 N N . LEU A 1 82 ? -7.940 2.390 20.566 1.00 89.56 82 LEU A N 1
ATOM 621 C CA . LEU A 1 82 ? -8.081 1.516 19.402 1.00 89.56 82 LEU A CA 1
ATOM 622 C C . LEU A 1 82 ? -8.300 2.312 18.111 1.00 89.56 82 LEU A C 1
ATOM 624 O O . LEU A 1 82 ? -7.650 2.008 17.113 1.00 89.56 82 LEU A O 1
ATOM 628 N N . GLU A 1 83 ? -9.102 3.377 18.130 1.00 90.62 83 GLU A N 1
ATOM 629 C CA . GLU A 1 83 ? -9.249 4.304 17.002 1.00 90.62 83 GLU A CA 1
ATOM 630 C C . GLU A 1 83 ? -7.917 4.966 16.631 1.00 90.62 83 GLU A C 1
ATOM 632 O O . GLU A 1 83 ? -7.577 5.107 15.451 1.00 90.62 83 GLU A O 1
ATOM 637 N N . ASN A 1 84 ? -7.129 5.371 17.633 1.00 91.06 84 ASN A N 1
ATOM 638 C CA . ASN A 1 84 ? -5.823 5.970 17.393 1.00 91.06 84 ASN A CA 1
ATOM 639 C C . ASN A 1 84 ? -4.867 4.977 16.713 1.00 91.06 84 ASN A C 1
ATOM 641 O O . ASN A 1 84 ? -4.183 5.345 15.754 1.00 91.06 84 ASN A O 1
ATOM 645 N N . TYR A 1 85 ? -4.853 3.720 17.164 1.00 87.00 85 TYR A N 1
ATOM 646 C CA . TYR A 1 85 ? -4.071 2.654 16.536 1.00 87.00 85 TYR A CA 1
ATOM 647 C C . TYR A 1 85 ? -4.571 2.314 15.130 1.00 87.00 85 TYR A C 1
ATOM 649 O O . TYR A 1 85 ? -3.750 2.198 14.221 1.00 87.00 85 TYR A O 1
ATOM 657 N N . HIS A 1 86 ? -5.887 2.226 14.923 1.00 88.00 86 HIS A N 1
ATOM 658 C CA . HIS A 1 86 ? -6.487 2.017 13.605 1.00 88.00 86 HIS A CA 1
ATOM 659 C C . HIS A 1 86 ? -6.034 3.105 12.620 1.00 88.00 86 HIS A C 1
ATOM 661 O O . HIS A 1 86 ? -5.505 2.813 11.548 1.00 88.00 86 HIS A O 1
ATOM 667 N N . ARG A 1 87 ? -6.115 4.375 13.031 1.00 89.94 87 ARG A N 1
ATOM 668 C CA . ARG A 1 87 ? -5.672 5.513 12.216 1.00 89.94 87 ARG A CA 1
ATOM 669 C C . ARG A 1 87 ? -4.165 5.501 11.944 1.00 89.94 87 ARG A C 1
ATOM 671 O O . ARG A 1 87 ? -3.736 5.867 10.852 1.00 89.94 87 ARG A O 1
ATOM 678 N N . GLN A 1 88 ? -3.339 5.093 12.909 1.00 86.75 88 GLN A N 1
ATOM 679 C CA . GLN A 1 88 ? -1.896 4.937 12.682 1.00 86.75 88 GLN A CA 1
ATOM 680 C C . GLN A 1 88 ? -1.590 3.824 11.670 1.00 86.75 88 GLN A C 1
ATOM 682 O O . GLN A 1 88 ? -0.708 3.992 10.826 1.00 86.75 88 GLN A O 1
ATOM 687 N N . LEU A 1 89 ? -2.318 2.706 11.722 1.00 86.31 89 LEU A N 1
ATOM 688 C CA . LEU A 1 89 ? -2.174 1.608 10.766 1.00 86.31 89 LEU A CA 1
ATOM 689 C C . LEU A 1 89 ? -2.575 2.030 9.346 1.00 86.31 89 LEU A C 1
ATOM 691 O O . LEU A 1 89 ? -1.830 1.742 8.411 1.00 86.31 89 LEU A O 1
ATOM 695 N N . GLU A 1 90 ? -3.660 2.795 9.185 1.00 87.00 90 GLU A N 1
ATOM 696 C CA . GLU A 1 90 ? -4.058 3.379 7.894 1.00 87.00 90 GLU A CA 1
ATOM 697 C C . GLU A 1 90 ? -2.958 4.256 7.280 1.00 87.00 90 GLU A C 1
ATOM 699 O O . GLU A 1 90 ? -2.653 4.153 6.086 1.00 87.00 90 GLU A O 1
ATOM 704 N N . LEU A 1 91 ? -2.342 5.117 8.096 1.00 86.44 91 LEU A N 1
ATO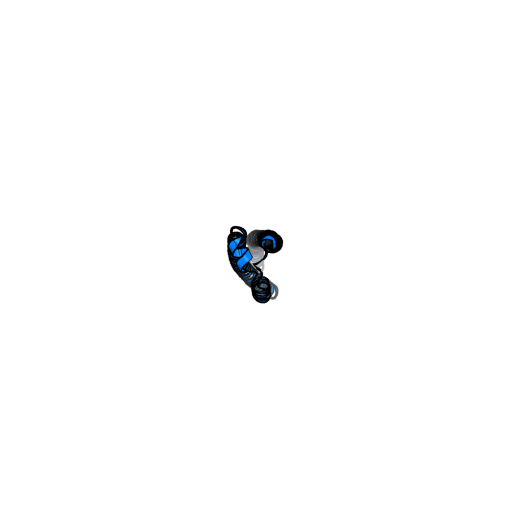M 705 C CA . LEU A 1 91 ? -1.253 5.991 7.655 1.00 86.44 91 LEU A CA 1
ATOM 706 C C . LEU A 1 91 ? -0.028 5.177 7.224 1.00 86.44 91 LEU A C 1
ATOM 708 O O . LEU A 1 91 ? 0.494 5.390 6.129 1.00 86.44 91 LEU A O 1
ATOM 712 N N . ASN A 1 92 ? 0.375 4.196 8.035 1.00 80.12 92 ASN A N 1
ATOM 713 C CA . ASN A 1 92 ? 1.485 3.303 7.707 1.00 80.12 92 ASN A CA 1
ATOM 714 C C . ASN A 1 92 ? 1.228 2.527 6.404 1.00 80.12 92 ASN A C 1
ATOM 716 O O . ASN A 1 92 ? 2.127 2.413 5.569 1.00 80.12 92 ASN A O 1
ATOM 720 N N . LEU A 1 93 ? 0.001 2.040 6.187 1.00 83.56 93 LEU A N 1
ATOM 721 C CA . LEU A 1 93 ? -0.392 1.341 4.961 1.00 83.56 93 LEU A CA 1
ATOM 722 C C . LEU A 1 93 ? -0.304 2.252 3.728 1.00 83.56 93 LEU A C 1
ATOM 724 O O . LEU A 1 93 ? 0.189 1.846 2.673 1.00 83.56 93 LEU A O 1
ATOM 728 N N . SER A 1 94 ? -0.763 3.499 3.851 1.00 81.81 94 SER A N 1
ATOM 729 C CA . SER A 1 94 ? -0.666 4.502 2.785 1.00 81.81 94 SER A CA 1
ATOM 730 C C . SER A 1 94 ? 0.792 4.809 2.420 1.00 81.81 94 SER A C 1
ATOM 732 O O . SER A 1 94 ? 1.139 4.874 1.233 1.00 81.81 94 SER A O 1
ATOM 734 N N . ASP A 1 95 ? 1.663 4.946 3.418 1.00 77.56 95 ASP A N 1
ATOM 735 C CA . ASP A 1 95 ? 3.089 5.200 3.210 1.00 77.56 95 ASP A CA 1
ATOM 736 C C . ASP A 1 95 ? 3.785 4.009 2.539 1.00 77.56 95 ASP A C 1
ATOM 738 O O . ASP A 1 95 ? 4.529 4.183 1.566 1.00 77.56 95 ASP A O 1
ATOM 742 N N . VAL A 1 96 ? 3.464 2.788 2.974 1.00 77.75 96 VAL A N 1
ATOM 743 C CA . VAL A 1 96 ? 3.896 1.538 2.337 1.00 77.75 96 VAL A CA 1
ATOM 744 C C . VAL A 1 96 ? 3.482 1.490 0.863 1.00 77.75 96 VAL A C 1
ATOM 746 O O . VAL A 1 96 ? 4.336 1.288 -0.006 1.00 77.75 96 VAL A O 1
ATOM 749 N N . LYS A 1 97 ? 2.212 1.772 0.548 1.00 75.81 97 LYS A N 1
ATOM 750 C CA . LYS A 1 97 ? 1.700 1.839 -0.835 1.00 75.81 97 LYS A CA 1
ATOM 751 C C . LYS A 1 97 ? 2.416 2.895 -1.668 1.00 75.81 97 LYS A C 1
ATOM 753 O O . LYS A 1 97 ? 2.679 2.703 -2.858 1.00 75.81 97 LYS A O 1
ATOM 758 N N . SER A 1 98 ? 2.739 4.037 -1.068 1.00 74.00 98 SER A N 1
ATOM 759 C CA . SER A 1 98 ? 3.527 5.080 -1.723 1.00 74.00 98 SER A CA 1
ATOM 760 C C . SER A 1 98 ? 4.933 4.582 -2.073 1.00 74.00 98 SER A C 1
ATOM 762 O O . SER A 1 98 ? 5.375 4.709 -3.218 1.00 74.00 98 SER A O 1
ATOM 764 N N . MET A 1 99 ? 5.608 3.924 -1.130 1.00 72.81 99 MET A N 1
ATOM 765 C CA . MET A 1 99 ? 6.935 3.346 -1.340 1.00 72.81 99 MET A CA 1
ATOM 766 C C . MET A 1 99 ? 6.928 2.263 -2.428 1.00 72.81 99 MET A C 1
ATOM 768 O O . MET A 1 99 ? 7.790 2.274 -3.308 1.0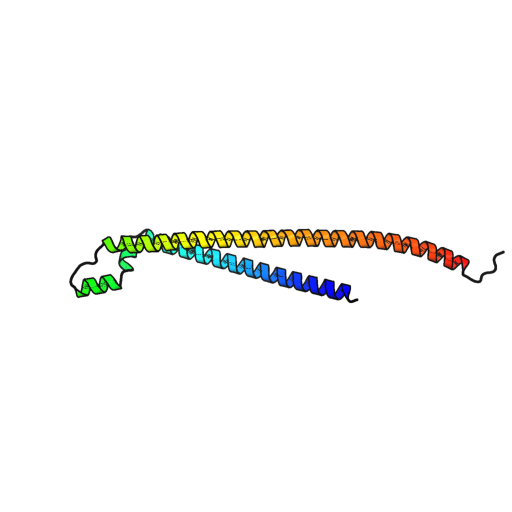0 72.81 99 MET A O 1
ATOM 772 N N . GLN A 1 100 ? 5.919 1.392 -2.440 1.00 76.19 100 GLN A N 1
ATOM 773 C CA . GLN A 1 100 ? 5.710 0.374 -3.476 1.00 76.19 100 GLN A CA 1
ATOM 774 C C . GLN A 1 100 ? 5.566 1.003 -4.873 1.00 76.19 100 GLN A C 1
ATOM 776 O O . GLN A 1 100 ? 6.209 0.562 -5.828 1.00 76.19 100 GLN A O 1
ATOM 781 N N . ARG A 1 101 ? 4.798 2.098 -4.997 1.00 73.88 101 ARG A N 1
ATOM 782 C CA . ARG A 1 101 ? 4.671 2.861 -6.255 1.00 73.88 101 ARG A CA 1
ATOM 783 C C . ARG A 1 101 ? 5.993 3.485 -6.695 1.00 73.88 101 ARG A C 1
ATOM 785 O O . ARG A 1 101 ? 6.320 3.448 -7.880 1.00 73.88 101 ARG A O 1
ATOM 792 N N . HIS A 1 102 ? 6.773 4.031 -5.763 1.00 66.94 102 HIS A N 1
ATOM 793 C CA . HIS A 1 102 ? 8.104 4.560 -6.067 1.00 66.94 102 HIS A CA 1
ATOM 794 C C . HIS A 1 102 ? 9.062 3.470 -6.557 1.00 66.94 102 HIS A C 1
ATOM 796 O O . HIS A 1 102 ? 9.834 3.704 -7.487 1.00 66.94 102 HIS A O 1
ATOM 802 N N . VAL A 1 103 ? 8.998 2.279 -5.963 1.00 73.44 103 VAL A N 1
ATOM 803 C CA . VAL A 1 103 ? 9.775 1.117 -6.399 1.00 73.44 103 VAL A CA 1
ATOM 804 C C . VAL A 1 103 ? 9.360 0.678 -7.807 1.00 73.44 103 VAL A C 1
ATOM 806 O O . VAL A 1 103 ? 10.228 0.547 -8.669 1.00 73.44 103 VAL A O 1
ATOM 809 N N . GLN A 1 104 ? 8.058 0.540 -8.075 1.00 71.88 104 GLN A N 1
ATOM 810 C CA . GLN A 1 104 ? 7.541 0.168 -9.398 1.00 71.88 104 GLN A CA 1
ATOM 811 C C . GLN A 1 104 ? 7.948 1.189 -10.474 1.00 71.88 104 GLN A C 1
ATOM 813 O O . GLN A 1 104 ? 8.471 0.817 -11.518 1.00 71.88 104 GLN A O 1
ATOM 818 N N . SER A 1 105 ? 7.831 2.489 -10.184 1.00 62.22 105 SER A N 1
ATOM 819 C CA . SER A 1 105 ? 8.258 3.550 -11.105 1.00 62.22 105 SER A CA 1
ATOM 820 C C . SER A 1 105 ? 9.759 3.485 -11.432 1.00 62.22 105 SER A C 1
ATOM 822 O O . SER A 1 105 ? 10.160 3.752 -12.567 1.00 62.22 105 SER A O 1
ATOM 824 N N . LYS A 1 106 ? 10.606 3.080 -10.472 1.00 66.50 106 LYS A N 1
ATOM 825 C CA . LYS A 1 106 ? 12.035 2.842 -10.730 1.00 66.50 106 LYS A CA 1
ATOM 826 C C . LYS A 1 106 ? 12.286 1.584 -11.565 1.00 66.50 106 LYS A C 1
ATOM 828 O O . LYS A 1 106 ? 13.189 1.610 -12.401 1.00 66.50 106 LYS A O 1
ATOM 833 N N . GLN A 1 107 ? 11.508 0.515 -11.380 1.00 67.00 107 GLN A N 1
ATOM 834 C CA . GLN A 1 107 ? 11.586 -0.681 -12.229 1.00 67.00 107 GLN A CA 1
ATOM 835 C C . GLN A 1 107 ? 11.217 -0.359 -13.683 1.00 67.00 107 GLN A C 1
ATOM 837 O O . GLN A 1 107 ? 11.952 -0.736 -14.596 1.00 67.00 107 GLN A O 1
ATOM 842 N N . ASP A 1 108 ? 10.147 0.408 -13.895 1.00 64.75 108 ASP A N 1
ATOM 843 C CA . ASP A 1 108 ? 9.705 0.819 -15.230 1.00 64.75 108 ASP A CA 1
ATOM 844 C C . ASP A 1 108 ? 10.767 1.696 -15.920 1.00 64.75 108 ASP A C 1
ATOM 846 O O . ASP A 1 108 ? 11.080 1.512 -17.098 1.00 64.75 108 ASP A O 1
ATOM 850 N N . PHE A 1 109 ? 11.411 2.599 -15.169 1.00 65.19 109 PHE A N 1
ATOM 851 C CA . PHE A 1 109 ? 12.538 3.392 -15.670 1.00 65.19 109 PHE A CA 1
ATOM 852 C C . PHE A 1 109 ? 13.744 2.521 -16.063 1.00 65.19 109 PHE A C 1
ATOM 854 O O . PHE A 1 109 ? 14.370 2.761 -17.099 1.00 65.19 109 PHE A O 1
ATOM 861 N N . MET A 1 110 ? 14.071 1.495 -15.268 1.00 62.31 110 MET A N 1
ATOM 862 C CA . MET A 1 110 ? 15.147 0.554 -15.599 1.00 62.31 110 MET A CA 1
ATOM 863 C C . MET A 1 110 ? 14.839 -0.246 -16.870 1.00 62.31 110 MET A C 1
ATOM 865 O O . MET A 1 110 ? 15.734 -0.410 -17.700 1.00 62.31 110 MET A O 1
ATOM 869 N N . ALA A 1 111 ? 13.593 -0.689 -17.057 1.00 70.38 111 ALA A N 1
ATOM 870 C CA . ALA A 1 111 ? 13.169 -1.396 -18.265 1.00 70.38 111 ALA A CA 1
ATOM 871 C C . ALA A 1 111 ? 13.335 -0.523 -19.523 1.00 70.38 111 ALA A C 1
ATOM 873 O O . ALA A 1 111 ? 13.968 -0.945 -20.491 1.00 70.38 111 ALA A O 1
ATOM 874 N N . ILE A 1 112 ? 12.875 0.734 -19.470 1.00 72.62 112 ILE A N 1
ATOM 875 C CA . ILE A 1 112 ? 13.038 1.700 -20.571 1.00 72.62 112 ILE A CA 1
ATOM 876 C C . ILE A 1 112 ? 14.526 1.954 -20.864 1.00 72.62 112 ILE A C 1
ATOM 878 O O . ILE A 1 112 ? 14.942 1.991 -22.023 1.00 72.62 112 ILE A O 1
ATOM 882 N N . SER A 1 113 ? 15.349 2.111 -19.823 1.00 65.69 113 SER A N 1
ATOM 883 C CA . SER A 1 113 ? 16.792 2.340 -19.973 1.00 65.69 113 SER A CA 1
ATOM 884 C C . SER A 1 113 ? 17.499 1.161 -20.656 1.00 65.69 113 SER A C 1
ATOM 886 O O . SER A 1 113 ? 18.335 1.359 -21.544 1.00 65.69 113 SER A O 1
ATOM 888 N N . LEU A 1 114 ? 17.131 -0.077 -20.309 1.00 72.38 114 LEU A N 1
ATOM 889 C CA . LEU A 1 114 ? 17.702 -1.280 -20.916 1.00 72.38 114 LEU A CA 1
ATOM 890 C C . LEU A 1 114 ? 17.353 -1.393 -22.410 1.00 72.38 114 LEU A C 1
ATOM 892 O O . LEU A 1 114 ? 18.215 -1.745 -23.222 1.00 72.38 114 LEU A O 1
ATOM 896 N N . ASP A 1 115 ? 16.132 -1.021 -22.792 1.00 72.38 115 ASP A N 1
ATOM 897 C CA . ASP A 1 115 ? 15.717 -0.979 -24.197 1.00 72.38 115 ASP A CA 1
ATOM 898 C C . ASP A 1 115 ? 16.469 0.095 -24.990 1.00 72.38 115 ASP A C 1
ATOM 900 O O . ASP A 1 115 ? 16.913 -0.145 -26.118 1.00 72.38 115 ASP A O 1
ATOM 904 N N . VAL A 1 116 ? 16.714 1.265 -24.391 1.00 71.62 116 VAL A N 1
ATOM 905 C CA . VAL A 1 116 ? 17.565 2.305 -24.991 1.00 71.62 116 VAL A CA 1
ATOM 906 C C . VAL A 1 116 ? 18.997 1.798 -25.187 1.00 71.62 116 VAL A C 1
ATOM 908 O O . VAL A 1 116 ? 19.585 2.019 -26.252 1.00 71.62 116 VAL A O 1
ATOM 911 N N . HIS A 1 117 ? 19.556 1.076 -24.213 1.00 73.00 117 HIS A N 1
ATOM 912 C CA . HIS A 1 117 ? 20.884 0.472 -24.332 1.00 73.00 117 HIS A CA 1
ATOM 913 C C . HIS A 1 117 ? 20.955 -0.573 -25.453 1.00 73.00 117 HIS A C 1
ATOM 915 O O . HIS A 1 117 ? 21.880 -0.518 -26.271 1.00 73.00 117 HIS A O 1
ATOM 921 N N . ARG A 1 118 ? 19.964 -1.466 -25.572 1.00 83.19 118 ARG A N 1
ATOM 922 C CA . ARG A 1 118 ? 19.870 -2.428 -26.688 1.00 83.19 118 ARG A CA 1
ATOM 923 C C . ARG A 1 118 ? 19.779 -1.731 -28.043 1.00 83.19 118 ARG A C 1
ATOM 925 O O . ARG A 1 118 ? 20.518 -2.072 -28.969 1.00 83.19 118 ARG A O 1
ATOM 932 N N . ASN A 1 119 ? 18.950 -0.696 -28.141 1.00 77.75 119 ASN A N 1
ATOM 933 C CA . ASN A 1 119 ? 18.813 0.099 -29.360 1.00 77.75 119 ASN A CA 1
ATOM 934 C C . ASN A 1 119 ? 20.118 0.821 -29.730 1.00 77.75 119 ASN A C 1
ATOM 936 O O . ASN A 1 119 ? 20.486 0.894 -30.908 1.00 77.75 119 ASN A O 1
ATOM 940 N N . ARG A 1 120 ? 20.867 1.309 -28.735 1.00 79.75 120 ARG A N 1
ATOM 941 C CA . ARG A 1 120 ? 22.190 1.906 -28.945 1.00 79.75 120 ARG A CA 1
ATOM 942 C C . ARG A 1 120 ? 23.208 0.878 -29.437 1.00 79.75 120 ARG A C 1
ATOM 944 O O . ARG A 1 120 ? 23.965 1.191 -30.354 1.00 79.75 120 ARG A O 1
ATOM 951 N N . MET A 1 121 ? 23.212 -0.335 -28.882 1.00 80.56 121 MET A N 1
ATOM 952 C CA . MET A 1 121 ? 24.106 -1.411 -29.325 1.00 80.56 121 MET A CA 1
ATOM 953 C C . MET A 1 121 ? 23.837 -1.828 -30.773 1.00 80.56 121 MET A C 1
ATOM 955 O O . MET A 1 121 ? 24.775 -1.899 -31.565 1.00 80.56 121 MET A O 1
ATOM 959 N N . SER A 1 122 ? 22.571 -2.019 -31.158 1.00 88.81 122 SER A N 1
ATOM 960 C CA . SER A 1 122 ? 22.221 -2.346 -32.548 1.00 88.81 122 SER A CA 1
ATOM 961 C C . SER A 1 122 ? 22.669 -1.249 -33.516 1.00 88.81 122 SER A C 1
ATOM 963 O O . SER A 1 122 ? 23.229 -1.533 -34.574 1.00 88.81 122 SER A O 1
ATOM 965 N N . ARG A 1 123 ? 22.482 0.023 -33.141 1.00 80.88 123 ARG A N 1
ATOM 966 C CA . ARG A 1 123 ? 22.949 1.163 -33.940 1.00 80.88 123 ARG A CA 1
ATOM 967 C C . ARG A 1 123 ? 24.473 1.181 -34.073 1.00 80.88 123 ARG A C 1
ATOM 969 O O . ARG A 1 123 ? 24.992 1.411 -35.161 1.00 80.88 123 ARG A O 1
ATOM 976 N N . MET A 1 124 ? 25.190 0.917 -32.984 1.00 83.25 124 MET A N 1
ATOM 977 C CA . MET A 1 124 ? 26.651 0.840 -32.990 1.00 83.25 124 MET A CA 1
ATOM 978 C C . MET A 1 124 ? 27.157 -0.288 -33.897 1.00 83.25 124 MET A C 1
ATOM 980 O O . MET A 1 124 ? 28.088 -0.066 -34.666 1.00 83.25 124 MET A O 1
ATOM 984 N N . ASN A 1 125 ? 26.512 -1.458 -33.869 1.00 84.50 125 ASN A N 1
ATOM 985 C CA . ASN A 1 125 ? 26.856 -2.582 -34.740 1.00 84.50 125 ASN A CA 1
ATOM 986 C C . ASN A 1 125 ? 26.709 -2.224 -36.229 1.00 84.50 125 ASN A C 1
ATOM 988 O O . ASN A 1 125 ? 27.583 -2.536 -37.031 1.00 84.50 125 ASN A O 1
ATOM 992 N N . VAL A 1 126 ? 25.647 -1.498 -36.595 1.00 90.19 126 VAL A N 1
ATOM 993 C CA . VAL A 1 126 ? 25.452 -1.017 -37.973 1.00 90.19 126 VAL A CA 1
ATOM 994 C C . VAL A 1 126 ? 26.571 -0.058 -38.396 1.00 90.19 126 VAL A C 1
ATOM 996 O O . VAL A 1 126 ? 27.126 -0.211 -39.483 1.00 90.19 126 VAL A O 1
ATOM 999 N N . HIS A 1 127 ? 26.957 0.898 -37.544 1.00 87.56 127 HIS A N 1
ATOM 1000 C CA . HIS A 1 127 ? 28.059 1.819 -37.850 1.00 87.56 127 HIS A CA 1
ATOM 1001 C C . HIS A 1 127 ? 29.411 1.105 -37.983 1.00 87.56 127 HIS A C 1
ATOM 1003 O O . HIS A 1 127 ? 30.172 1.406 -38.903 1.00 87.56 127 HIS A O 1
ATOM 1009 N N . LEU A 1 128 ? 29.696 0.141 -37.103 1.00 86.12 128 LEU A N 1
ATOM 1010 C CA . LEU A 1 128 ? 30.902 -0.683 -37.187 1.00 86.12 128 LEU A CA 1
ATOM 1011 C C . LEU A 1 128 ? 30.915 -1.545 -38.454 1.00 86.12 128 LEU A C 1
ATOM 1013 O O . LEU A 1 128 ? 31.954 -1.639 -39.098 1.00 86.12 128 LEU A O 1
ATOM 1017 N N . GLY A 1 129 ? 29.771 -2.107 -38.857 1.00 88.81 129 GLY A N 1
ATOM 1018 C CA . GLY A 1 129 ? 29.635 -2.853 -40.110 1.00 88.81 129 GLY A CA 1
ATOM 1019 C C . GLY A 1 129 ? 29.944 -1.999 -41.341 1.00 88.81 129 GLY A C 1
ATOM 1020 O O . GLY A 1 129 ? 30.709 -2.423 -42.202 1.00 88.81 129 GLY A O 1
ATOM 1021 N N . ILE A 1 130 ? 29.431 -0.764 -41.394 1.00 91.19 130 ILE A N 1
ATOM 1022 C CA . ILE A 1 130 ? 29.751 0.188 -42.474 1.00 91.19 130 ILE A CA 1
ATOM 1023 C C . ILE A 1 130 ? 31.260 0.487 -42.508 1.00 91.19 130 ILE A C 1
ATOM 1025 O O . ILE A 1 130 ? 31.858 0.495 -43.584 1.00 91.19 130 ILE A O 1
ATOM 1029 N N . GLY A 1 131 ? 31.887 0.689 -41.344 1.00 89.75 131 GLY A N 1
ATOM 1030 C CA . GLY A 1 131 ? 33.335 0.900 -41.243 1.00 89.75 131 GLY A CA 1
ATOM 1031 C C . GLY A 1 131 ? 34.164 -0.322 -41.657 1.00 89.75 131 GLY A C 1
ATOM 1032 O O . GLY A 1 131 ? 35.172 -0.187 -42.341 1.00 89.75 131 GLY A O 1
ATOM 1033 N N . ALA A 1 132 ? 33.732 -1.529 -41.295 1.00 90.31 132 ALA A N 1
ATOM 1034 C CA . ALA A 1 132 ? 34.408 -2.762 -41.687 1.00 90.31 132 ALA A CA 1
ATOM 1035 C C . ALA A 1 132 ? 34.324 -3.001 -43.202 1.00 90.31 132 ALA A C 1
ATOM 1037 O O . ALA A 1 132 ? 35.316 -3.386 -43.818 1.00 90.31 132 ALA A O 1
ATOM 1038 N N . VAL A 1 133 ? 33.168 -2.724 -43.815 1.00 91.81 133 VAL A N 1
ATOM 1039 C CA . VAL A 1 133 ? 32.985 -2.822 -45.271 1.00 91.81 133 VAL A CA 1
ATOM 1040 C C . VAL A 1 133 ? 33.875 -1.818 -46.005 1.00 91.81 133 VAL A C 1
ATOM 1042 O O . VAL A 1 133 ? 34.530 -2.194 -46.976 1.00 91.81 133 VAL A O 1
ATOM 1045 N N . SER A 1 134 ? 33.957 -0.566 -45.539 1.00 91.62 134 SER A N 1
ATOM 1046 C CA . SER A 1 134 ? 34.811 0.441 -46.182 1.00 91.62 134 SER A CA 1
ATOM 1047 C C . SER A 1 134 ? 36.296 0.085 -46.082 1.00 91.62 134 SER A C 1
ATOM 1049 O O . SER A 1 134 ? 37.010 0.160 -47.082 1.00 91.62 134 SER A O 1
ATOM 1051 N N . ILE A 1 135 ? 36.749 -0.385 -44.915 1.00 92.31 135 ILE A N 1
ATOM 1052 C CA . ILE A 1 135 ? 38.118 -0.880 -44.726 1.00 92.31 135 ILE A CA 1
ATOM 1053 C C . ILE A 1 135 ? 38.377 -2.093 -45.625 1.00 92.31 135 ILE A C 1
ATOM 1055 O O . ILE A 1 135 ? 39.403 -2.125 -46.296 1.00 92.31 135 ILE A O 1
ATOM 1059 N N . GLY A 1 136 ? 37.447 -3.048 -45.709 1.00 89.88 136 GLY A N 1
ATOM 1060 C CA . GLY A 1 136 ? 37.583 -4.236 -46.556 1.00 89.88 136 GLY A CA 1
ATOM 1061 C C . GLY A 1 136 ? 37.784 -3.905 -48.038 1.00 89.88 136 GLY A C 1
ATOM 1062 O O . GLY A 1 136 ? 38.641 -4.504 -48.689 1.00 89.88 136 GLY A O 1
ATOM 1063 N N . ILE A 1 137 ? 37.063 -2.909 -48.562 1.00 91.19 137 ILE A N 1
ATOM 1064 C CA . ILE A 1 137 ? 37.247 -2.425 -49.939 1.00 91.19 137 ILE A CA 1
ATOM 1065 C C . ILE A 1 137 ? 38.646 -1.818 -50.111 1.00 91.19 137 ILE A C 1
ATOM 1067 O O . ILE A 1 137 ? 39.366 -2.198 -51.034 1.00 91.19 137 ILE A O 1
ATOM 1071 N N . CYS A 1 138 ? 39.072 -0.935 -49.200 1.00 88.94 138 CYS A N 1
ATOM 1072 C CA . CYS A 1 138 ? 40.409 -0.334 -49.237 1.00 88.94 138 CYS A CA 1
ATOM 1073 C C . CYS A 1 138 ? 41.524 -1.389 -49.162 1.00 88.94 138 CYS A C 1
ATOM 1075 O O . CYS A 1 138 ? 42.490 -1.318 -49.919 1.00 88.94 138 CYS A O 1
ATOM 1077 N N . THR A 1 139 ? 41.386 -2.384 -48.282 1.00 91.00 139 THR A N 1
ATOM 1078 C CA . THR A 1 139 ? 42.339 -3.491 -48.138 1.00 91.00 139 THR A CA 1
ATOM 1079 C C . THR A 1 139 ? 42.388 -4.361 -49.389 1.00 91.00 139 THR A C 1
ATOM 1081 O O . THR A 1 139 ? 43.473 -4.770 -49.784 1.00 91.00 139 THR A O 1
ATOM 1084 N N . THR A 1 140 ? 41.251 -4.610 -50.043 1.00 90.50 140 THR A N 1
ATOM 1085 C CA . THR A 1 140 ? 41.208 -5.391 -51.290 1.00 90.50 140 THR A CA 1
ATOM 1086 C C . THR A 1 140 ? 41.962 -4.675 -52.412 1.00 90.50 140 THR A C 1
ATOM 1088 O O . THR A 1 140 ? 42.808 -5.283 -53.060 1.00 90.50 140 THR A O 1
ATOM 1091 N N . VAL A 1 141 ? 41.729 -3.369 -52.590 1.00 86.94 141 VAL A N 1
ATOM 1092 C CA . VAL A 1 141 ? 42.434 -2.551 -53.595 1.00 86.94 141 VAL A CA 1
ATOM 1093 C C . VAL A 1 141 ? 43.932 -2.457 -53.291 1.00 86.94 141 VAL A C 1
ATOM 1095 O O . VAL A 1 141 ? 44.761 -2.608 -54.183 1.00 86.94 141 VAL A O 1
ATOM 1098 N N . ALA A 1 142 ? 44.300 -2.239 -52.026 1.00 86.25 142 ALA A N 1
ATOM 1099 C CA . ALA A 1 142 ? 45.700 -2.191 -51.612 1.00 86.25 142 ALA A CA 1
ATOM 1100 C C . ALA A 1 142 ? 46.409 -3.548 -51.771 1.00 86.25 142 ALA A C 1
ATOM 1102 O O . ALA A 1 142 ? 47.591 -3.583 -52.101 1.00 86.25 142 ALA A O 1
ATOM 1103 N N . GLY A 1 143 ? 45.695 -4.655 -51.549 1.00 88.25 143 GLY A N 1
ATOM 1104 C CA . GLY A 1 143 ? 46.201 -6.008 -51.762 1.00 88.25 143 GLY A CA 1
ATOM 1105 C C . GLY A 1 143 ? 46.480 -6.296 -53.235 1.00 88.25 143 GLY A C 1
ATOM 1106 O O . GLY A 1 143 ? 47.564 -6.774 -53.552 1.00 88.25 143 GLY A O 1
ATOM 1107 N N . ASP A 1 144 ? 45.550 -5.933 -54.122 1.00 84.06 144 ASP A N 1
ATOM 1108 C CA . ASP A 1 144 ? 45.706 -6.108 -55.573 1.00 84.06 144 ASP A CA 1
ATOM 1109 C C . ASP A 1 144 ? 46.926 -5.335 -56.112 1.00 84.06 144 ASP A C 1
ATOM 1111 O O . ASP A 1 144 ? 47.730 -5.878 -56.865 1.00 84.06 144 ASP A O 1
ATOM 1115 N N . LEU A 1 145 ? 47.146 -4.102 -55.633 1.00 78.88 145 LEU A N 1
ATOM 1116 C CA . LEU A 1 145 ? 48.308 -3.277 -56.005 1.00 78.88 145 LEU A CA 1
ATOM 1117 C C . LEU A 1 145 ? 49.622 -3.668 -55.303 1.00 78.88 145 LEU A C 1
ATOM 1119 O O . LEU A 1 145 ? 50.701 -3.327 -55.784 1.00 78.88 145 LEU A O 1
ATOM 1123 N N . GLY A 1 146 ? 49.554 -4.320 -54.141 1.00 79.44 146 GLY A N 1
ATOM 1124 C CA . GLY A 1 146 ? 50.720 -4.731 -53.352 1.00 79.44 146 GLY A CA 1
ATOM 1125 C C . GLY A 1 146 ? 51.272 -6.108 -53.727 1.00 79.44 146 GLY A C 1
ATOM 1126 O O . GLY A 1 146 ? 52.369 -6.472 -53.296 1.00 79.44 146 GLY A O 1
ATOM 1127 N N . MET A 1 147 ? 50.528 -6.891 -54.512 1.00 82.12 147 MET A N 1
ATOM 1128 C CA . MET A 1 147 ? 50.989 -8.173 -55.030 1.00 82.12 147 MET A CA 1
ATOM 1129 C C . MET A 1 147 ? 52.087 -7.962 -56.081 1.00 82.12 147 MET A C 1
ATOM 1131 O O . MET A 1 147 ? 51.939 -7.178 -57.011 1.00 82.12 147 MET A O 1
ATOM 1135 N N . ASN A 1 148 ? 53.202 -8.687 -55.940 1.00 72.19 148 ASN A N 1
ATOM 1136 C CA . ASN A 1 148 ? 54.372 -8.622 -56.826 1.00 72.19 148 ASN A CA 1
ATOM 1137 C C . ASN A 1 148 ? 54.099 -9.288 -58.193 1.00 72.19 148 ASN A C 1
ATOM 1139 O O . ASN A 1 148 ? 54.704 -10.308 -58.529 1.00 72.19 148 ASN A O 1
ATOM 1143 N N . VAL A 1 149 ? 53.146 -8.755 -58.956 1.00 68.12 149 VAL A N 1
ATOM 1144 C CA . VAL A 1 149 ? 52.839 -9.162 -60.333 1.00 68.12 149 VAL A CA 1
ATOM 1145 C C . VAL A 1 149 ? 53.337 -8.067 -61.284 1.00 68.12 149 VAL A C 1
ATOM 1147 O O . VAL A 1 149 ? 53.047 -6.893 -61.048 1.00 68.12 149 VAL A O 1
ATOM 1150 N N . PRO A 1 150 ? 54.115 -8.402 -62.334 1.00 62.34 150 PRO A N 1
ATOM 1151 C CA . PRO A 1 150 ? 54.619 -7.412 -63.276 1.00 62.34 150 PRO A CA 1
ATOM 1152 C C . PRO A 1 150 ? 53.447 -6.776 -64.026 1.00 62.34 150 PRO A C 1
ATOM 1154 O O . PRO A 1 150 ? 52.675 -7.462 -64.694 1.00 62.34 150 PRO A O 1
ATOM 1157 N N . ILE A 1 151 ? 53.329 -5.461 -63.877 1.00 64.50 151 ILE A N 1
ATOM 1158 C CA . ILE A 1 151 ? 52.351 -4.616 -64.558 1.00 64.50 151 ILE A CA 1
ATOM 1159 C C . ILE A 1 151 ? 52.759 -4.555 -66.047 1.00 64.50 151 ILE A C 1
ATOM 1161 O O . ILE A 1 151 ? 53.893 -4.138 -66.305 1.00 64.50 151 ILE A O 1
ATOM 1165 N N . PRO A 1 152 ? 51.932 -5.008 -67.011 1.00 60.31 152 PRO A N 1
ATOM 1166 C CA . PRO A 1 152 ? 52.187 -4.800 -68.437 1.00 60.31 152 PRO A CA 1
ATOM 1167 C C . PRO A 1 152 ? 51.960 -3.346 -68.871 1.00 60.31 152 PRO A C 1
ATOM 1169 O O . PRO A 1 152 ? 51.110 -2.659 -68.257 1.00 60.31 152 PRO A O 1
#

Secondary structure (DSSP, 8-state):
-HHHHHHHHHHHHHHHHHHHHHHHHHHHHHHHHHHHHHHHHHHHHHT-HHHHHHH-HHHHHHHHHHTPPPPGGGHHHHHHHHHHHHHHHHHHHHHHHHHHHHHHHHHHHHHHHHHHHHHHHHHHHHHHHHHHHHHHHHHHHHHHHHS-----

Sequence (152 aa):
VDTLLADGGNLAAAEAGLHRVVLLKDSLSDFELEISDLMDMIQRVLDSEQDMLDLLLAARAQAEARGERLDTSLHDEVELMLENYHRQLELNLSDVKSMQRHVQSKQDFMAISLDVHRNRMSRMNVHLGIGAVSIGICTTVAGDLGMNVPIP

Foldseek 3Di:
DVVVVVVVVVVVVVVVVVVVLVVVLVVLVVVLVVLVVVLVVLVVCLVDLVSLQVVPPVQCVVCVVVVHHRDSVVSVVSNVVSVVVSVVSVVVSVVSVVVSVVSVVVVVVVVVVVVVVVVVVVVVVVVVVVVVVVVVVVVVVVVVVVDPDDDD

InterPro domains:
  IPR039204 Magnesium transporter MRS2-like [PF22099] (21-118)
  IPR039204 Magnesium transporter MRS2-like [PTHR13890] (15-149)

Radius of gyration: 35.53 Å; chains: 1; bounding box: 74×16×114 Å

Organism: NCBI:txid1333877